Protein AF-A0A9W7EW16-F1 (afdb_monomer_lite)

pLDDT: mean 78.83, std 16.81, range [40.31, 95.62]

Radius of gyration: 28.32 Å; chains: 1; bounding box: 50×34×89 Å

InterPro domains:
  IPR001005 SANT/Myb domain [PF00249] (6-51)
  IPR001005 SANT/Myb domain [PS50090] (1-51)
  IPR001005 SANT/Myb domain [SM00717] (5-53)
  IPR001005 SANT/Myb domain [cd00167] (8-51)
  IPR006447 Myb domain, plants [TIGR01557] (6-53)
  IPR009057 Homedomain-like superfamily [SSF46689] (6-53)
  IPR017884 SANT domain [PS51293] (8-55)
  IPR017930 Myb domain [PS51294] (1-55)

Structure (mmCIF, N/CA/C/O backbone):
data_AF-A0A9W7EW16-F1
#
_entry.id   AF-A0A9W7EW16-F1
#
loop_
_atom_site.group_PDB
_atom_site.id
_atom_site.type_symbol
_atom_site.label_atom_id
_atom_site.label_alt_id
_atom_site.label_comp_id
_atom_site.label_asym_id
_atom_site.label_entity_id
_atom_site.label_seq_id
_atom_site.pdbx_PDB_ins_code
_atom_site.Cartn_x
_atom_site.Cartn_y
_atom_site.Cartn_z
_atom_site.occupancy
_atom_site.B_iso_or_equiv
_atom_site.auth_seq_id
_atom_site.auth_comp_id
_atom_site.auth_asym_id
_atom_site.auth_atom_id
_atom_site.pdbx_PDB_model_num
ATOM 1 N N . MET A 1 1 ? 28.562 -8.901 -12.396 1.00 40.72 1 MET A N 1
ATOM 2 C CA . MET A 1 1 ? 27.273 -8.580 -11.741 1.00 40.72 1 MET A CA 1
ATOM 3 C C . MET A 1 1 ? 26.801 -7.246 -12.287 1.00 40.72 1 MET A C 1
ATOM 5 O O . MET A 1 1 ? 27.493 -6.257 -12.094 1.00 40.72 1 MET A O 1
ATOM 9 N N . SER A 1 2 ? 25.702 -7.231 -13.035 1.00 54.09 2 SER A N 1
ATOM 10 C CA . SER A 1 2 ? 25.135 -6.014 -13.624 1.00 54.09 2 SER A CA 1
ATOM 11 C C . SER A 1 2 ? 24.638 -5.096 -12.505 1.00 54.09 2 SER A C 1
ATOM 13 O O . SER A 1 2 ? 23.804 -5.504 -11.696 1.00 54.09 2 SER A O 1
ATOM 15 N N . SER A 1 3 ? 25.184 -3.885 -12.408 1.00 68.44 3 SER A N 1
ATOM 16 C CA . SER A 1 3 ? 24.736 -2.893 -11.429 1.00 68.44 3 SER A CA 1
ATOM 17 C C . SER A 1 3 ? 23.456 -2.238 -11.947 1.00 68.44 3 SER A C 1
ATOM 19 O O . SER A 1 3 ? 23.515 -1.407 -12.847 1.00 68.44 3 SER A O 1
ATOM 21 N N . PHE A 1 4 ? 22.298 -2.645 -11.426 1.00 76.75 4 PHE A N 1
ATOM 22 C CA . PHE A 1 4 ? 21.015 -2.023 -11.771 1.00 76.75 4 PHE A CA 1
ATOM 23 C C . PHE A 1 4 ? 20.827 -0.698 -11.025 1.00 76.75 4 PHE A C 1
ATOM 25 O O . PHE A 1 4 ? 21.163 -0.580 -9.840 1.00 76.75 4 PHE A O 1
ATOM 32 N N . GLU A 1 5 ? 20.235 0.291 -11.691 1.00 78.00 5 GLU A N 1
ATOM 33 C CA . GLU A 1 5 ? 20.051 1.629 -11.137 1.00 78.00 5 GLU A CA 1
ATOM 34 C C . GLU A 1 5 ? 18.971 1.637 -10.047 1.00 78.00 5 GLU A C 1
ATOM 36 O O . GLU A 1 5 ? 17.822 1.230 -10.255 1.00 78.00 5 GLU A O 1
ATOM 41 N N . ARG A 1 6 ? 19.317 2.135 -8.854 1.00 70.69 6 ARG A N 1
ATOM 42 C CA . ARG A 1 6 ? 18.410 2.254 -7.694 1.00 70.69 6 ARG A CA 1
ATOM 43 C C . ARG A 1 6 ? 17.820 3.666 -7.545 1.00 70.69 6 ARG A C 1
ATOM 45 O O . ARG A 1 6 ? 17.715 4.173 -6.436 1.00 70.69 6 ARG A O 1
ATOM 52 N N . GLY A 1 7 ? 17.452 4.304 -8.660 1.00 80.50 7 GLY A N 1
ATOM 53 C CA . GLY A 1 7 ? 17.000 5.705 -8.701 1.00 80.50 7 GLY A CA 1
ATOM 54 C C . GLY A 1 7 ? 15.608 5.932 -9.301 1.00 80.50 7 GLY A C 1
ATOM 55 O O . GLY A 1 7 ? 14.858 4.989 -9.561 1.00 80.50 7 GLY A O 1
ATOM 56 N N . ARG A 1 8 ? 15.267 7.205 -9.538 1.00 86.31 8 ARG A N 1
ATOM 57 C CA . ARG A 1 8 ? 14.019 7.655 -10.184 1.00 86.31 8 ARG A CA 1
ATOM 58 C C . ARG A 1 8 ? 13.892 7.077 -11.596 1.00 86.31 8 ARG A C 1
ATOM 60 O O . ARG A 1 8 ? 14.895 6.998 -12.292 1.00 86.31 8 ARG A O 1
ATOM 67 N N . TRP A 1 9 ? 12.685 6.692 -12.010 1.00 87.31 9 TRP A N 1
ATOM 68 C CA . TRP A 1 9 ? 12.420 6.285 -13.395 1.00 87.31 9 TRP A CA 1
ATOM 69 C C . TRP A 1 9 ? 12.555 7.488 -14.323 1.00 87.31 9 TRP A C 1
ATOM 71 O O . TRP A 1 9 ? 11.894 8.512 -14.122 1.00 87.31 9 TRP A O 1
ATOM 81 N N . THR A 1 10 ? 13.429 7.373 -15.314 1.00 91.25 10 THR A N 1
ATOM 82 C CA . THR A 1 10 ? 13.573 8.378 -16.367 1.00 91.25 10 THR A CA 1
ATOM 83 C C . THR A 1 10 ? 12.457 8.230 -17.401 1.00 91.25 10 THR A C 1
ATOM 85 O O . THR A 1 10 ? 11.797 7.192 -17.485 1.00 91.25 10 THR A O 1
ATOM 88 N N . LYS A 1 11 ? 12.233 9.279 -18.202 1.00 90.31 11 LYS A N 1
ATOM 89 C CA . LYS A 1 11 ? 11.220 9.249 -19.266 1.00 90.31 11 LYS A CA 1
ATOM 90 C C . LYS A 1 11 ? 11.521 8.141 -20.282 1.00 90.31 11 LYS A C 1
ATOM 92 O O . LYS A 1 11 ? 10.642 7.344 -20.569 1.00 90.31 11 LYS A O 1
ATOM 97 N N . SER A 1 12 ? 12.775 8.023 -20.714 1.00 92.19 12 SER A N 1
ATOM 98 C CA . SER A 1 12 ? 13.203 6.994 -21.666 1.00 92.19 12 SER A CA 1
ATOM 99 C C . SER A 1 12 ? 12.988 5.571 -21.138 1.00 92.19 12 SER A C 1
ATOM 101 O O . SER A 1 12 ? 12.482 4.719 -21.860 1.00 92.19 12 SER A O 1
ATOM 103 N N . GLU A 1 13 ? 13.313 5.306 -19.865 1.00 92.50 13 GLU A N 1
ATOM 104 C CA . GLU A 1 13 ? 13.028 4.005 -19.235 1.00 92.50 13 GLU A CA 1
ATOM 105 C C . GLU A 1 13 ? 11.523 3.725 -19.160 1.00 92.50 13 GLU A C 1
ATOM 107 O O . GLU A 1 13 ? 11.085 2.591 -19.347 1.00 92.50 13 GLU A O 1
ATOM 112 N N . HIS A 1 14 ? 10.720 4.752 -18.877 1.00 91.62 14 HIS A N 1
ATOM 113 C CA . HIS A 1 14 ? 9.272 4.612 -18.829 1.00 91.62 14 HIS A CA 1
ATOM 114 C C . HIS A 1 14 ? 8.667 4.334 -20.211 1.00 91.62 14 HIS A C 1
ATOM 116 O O . HIS A 1 14 ? 7.802 3.468 -20.322 1.00 91.62 14 HIS A O 1
ATOM 122 N N . ASP A 1 15 ? 9.148 4.999 -21.257 1.00 93.81 15 ASP A N 1
ATOM 123 C CA . ASP A 1 15 ? 8.690 4.783 -22.631 1.00 93.81 15 ASP A CA 1
ATOM 124 C C . ASP A 1 15 ? 9.001 3.344 -23.089 1.00 93.81 15 ASP A C 1
ATOM 126 O O . ASP A 1 15 ? 8.132 2.654 -23.629 1.00 93.81 15 ASP A O 1
ATOM 130 N N . LEU A 1 16 ? 10.197 2.833 -22.768 1.00 93.75 16 LEU A N 1
ATOM 131 C CA . LEU A 1 16 ? 10.570 1.431 -23.004 1.00 93.75 16 LEU A CA 1
ATOM 132 C C . LEU A 1 16 ? 9.709 0.449 -22.198 1.00 93.75 16 LEU A C 1
ATOM 134 O O . LEU A 1 16 ? 9.388 -0.636 -22.679 1.00 93.75 16 LEU A O 1
ATOM 138 N N . PHE A 1 17 ? 9.299 0.823 -20.985 1.00 93.50 17 PHE A N 1
ATOM 139 C CA . PHE A 1 17 ? 8.363 0.032 -20.189 1.00 93.50 17 PHE A CA 1
ATOM 140 C C . PHE A 1 17 ? 6.992 -0.079 -20.868 1.00 93.50 17 PHE A C 1
ATOM 142 O O . PHE A 1 17 ? 6.455 -1.182 -20.950 1.00 93.50 17 PHE A O 1
ATOM 149 N N . LEU A 1 18 ? 6.447 1.017 -21.406 1.00 93.75 18 LEU A N 1
ATOM 150 C CA . LEU A 1 18 ? 5.179 0.998 -22.148 1.00 93.75 18 LEU A CA 1
ATOM 151 C C . LEU A 1 18 ? 5.284 0.183 -23.445 1.00 93.75 18 LEU A C 1
ATOM 153 O O . LEU A 1 18 ? 4.380 -0.586 -23.784 1.00 93.75 18 LEU A O 1
ATOM 157 N N . GLN A 1 19 ? 6.412 0.299 -24.145 1.00 93.56 19 GLN A N 1
ATOM 158 C CA . GLN A 1 19 ? 6.691 -0.518 -25.322 1.00 93.56 19 GLN A CA 1
ATOM 159 C C . GLN A 1 19 ? 6.771 -2.007 -24.957 1.00 93.56 19 GLN A C 1
ATOM 161 O O . GLN A 1 19 ? 6.147 -2.838 -25.614 1.00 93.56 19 GLN A O 1
ATOM 166 N N . GLY A 1 20 ? 7.469 -2.346 -23.872 1.00 93.25 20 GLY A N 1
ATOM 167 C CA . GLY A 1 20 ? 7.550 -3.710 -23.357 1.00 93.25 20 GLY A CA 1
ATOM 168 C C . GLY A 1 20 ? 6.197 -4.273 -22.930 1.00 93.25 20 GLY A C 1
ATOM 169 O O . GLY A 1 20 ? 5.917 -5.432 -23.218 1.00 93.25 20 GLY A O 1
ATOM 170 N N . LEU A 1 21 ? 5.331 -3.451 -22.327 1.00 92.12 21 LEU A N 1
ATOM 171 C CA . LEU A 1 21 ? 3.947 -3.828 -22.030 1.00 92.12 21 LEU A CA 1
ATOM 172 C C . LEU A 1 21 ? 3.150 -4.159 -23.296 1.00 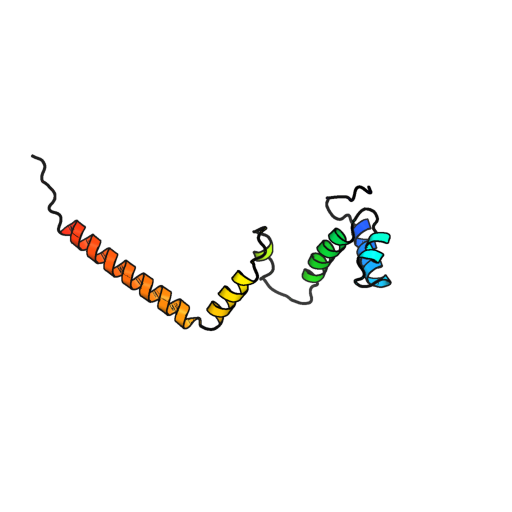92.12 21 LEU A C 1
ATOM 174 O O . LEU A 1 21 ? 2.329 -5.070 -23.277 1.00 92.12 21 LEU A O 1
ATOM 178 N N . THR A 1 22 ? 3.391 -3.436 -24.389 1.00 92.12 22 THR A N 1
ATOM 179 C CA . THR A 1 22 ? 2.692 -3.658 -25.662 1.00 92.12 22 THR A CA 1
ATOM 180 C C . THR A 1 22 ? 3.202 -4.912 -26.377 1.00 92.12 22 THR A C 1
ATOM 182 O O . THR A 1 22 ? 2.410 -5.669 -26.926 1.00 92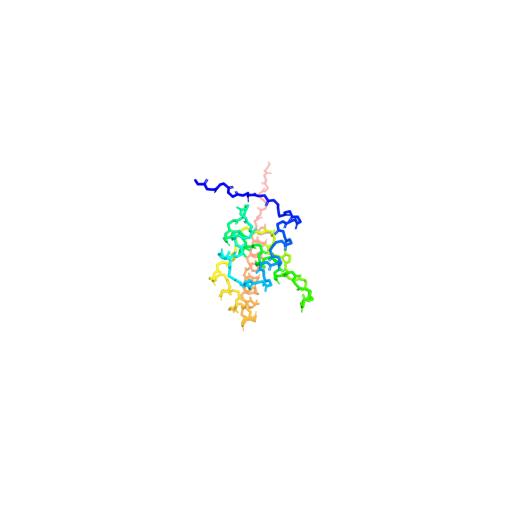.12 22 THR A O 1
ATOM 185 N N . LEU A 1 23 ? 4.518 -5.152 -26.354 1.00 92.62 23 LEU A N 1
ATOM 186 C CA . LEU A 1 23 ? 5.157 -6.262 -27.072 1.00 92.62 23 LEU A CA 1
ATOM 187 C C . LEU A 1 23 ? 5.096 -7.597 -26.319 1.00 92.62 23 LEU A C 1
ATOM 189 O O . LEU A 1 23 ? 4.889 -8.638 -26.934 1.00 92.62 23 LEU A O 1
ATOM 193 N N . TYR A 1 24 ? 5.300 -7.573 -25.001 1.00 91.56 24 TYR A N 1
ATOM 194 C CA . TYR A 1 24 ? 5.461 -8.771 -24.167 1.00 91.56 24 TYR A CA 1
ATOM 195 C C . TYR A 1 24 ? 4.419 -8.868 -23.046 1.00 91.56 24 TYR A C 1
ATOM 197 O O . TYR A 1 24 ? 4.469 -9.777 -22.218 1.00 91.56 24 TYR A O 1
ATOM 205 N N . GLY A 1 25 ? 3.482 -7.921 -22.959 1.00 88.94 25 GLY A N 1
ATOM 206 C CA . GLY A 1 25 ? 2.485 -7.911 -21.896 1.00 88.94 25 GLY A CA 1
ATOM 207 C C . GLY A 1 25 ? 3.124 -7.808 -20.510 1.00 88.94 25 GLY A C 1
ATOM 208 O O . GLY A 1 25 ? 3.893 -6.896 -20.214 1.00 88.94 25 GLY A O 1
ATOM 209 N N . ARG A 1 26 ? 2.780 -8.752 -19.628 1.00 88.81 26 ARG A N 1
ATOM 210 C CA . ARG A 1 26 ? 3.220 -8.772 -18.220 1.00 88.81 26 ARG A CA 1
ATOM 211 C C . ARG A 1 26 ? 4.441 -9.663 -17.973 1.00 88.81 26 ARG A C 1
ATOM 213 O O . ARG A 1 26 ? 4.754 -9.970 -16.820 1.00 88.81 26 ARG A O 1
ATOM 220 N N . ASP A 1 27 ? 5.157 -10.053 -19.024 1.00 90.31 27 ASP A N 1
ATOM 221 C CA . ASP A 1 27 ? 6.367 -10.864 -18.906 1.00 90.31 27 ASP A CA 1
ATOM 222 C C . ASP A 1 27 ? 7.584 -10.014 -18.521 1.00 90.31 27 ASP A C 1
ATOM 224 O O . ASP A 1 27 ? 8.434 -9.658 -19.336 1.00 90.31 27 ASP A O 1
ATOM 228 N N . TRP A 1 28 ? 7.714 -9.715 -17.224 1.00 90.44 28 TRP A N 1
ATOM 229 C CA . TRP A 1 28 ? 8.740 -8.804 -16.691 1.00 90.44 28 TRP A CA 1
ATOM 230 C C . TRP A 1 28 ? 10.183 -9.208 -16.987 1.00 90.44 28 TRP A C 1
ATOM 232 O O . TRP A 1 28 ? 11.058 -8.348 -16.999 1.00 90.44 28 TRP A O 1
ATOM 242 N N . LYS A 1 29 ? 10.441 -10.500 -17.223 1.00 90.56 29 LYS A N 1
ATOM 243 C CA . LYS A 1 29 ? 11.760 -10.981 -17.656 1.00 90.56 29 LYS A CA 1
ATOM 244 C C . LYS A 1 29 ? 12.094 -10.514 -19.076 1.00 90.56 29 LYS A C 1
ATOM 246 O O . LYS A 1 29 ? 13.226 -10.124 -19.332 1.00 90.56 29 LYS A O 1
ATOM 251 N N . LEU A 1 30 ? 11.116 -10.522 -19.980 1.00 90.75 30 LEU A N 1
ATOM 252 C CA . LEU A 1 30 ? 11.290 -10.029 -21.347 1.00 90.75 30 LEU A CA 1
ATOM 253 C C . LEU A 1 30 ? 11.319 -8.501 -21.369 1.00 90.75 30 LEU A C 1
ATOM 255 O O . LEU A 1 30 ? 12.179 -7.914 -22.019 1.00 90.75 30 LEU A O 1
ATOM 259 N N . VAL A 1 31 ? 10.470 -7.851 -20.566 1.00 90.50 31 VAL A N 1
ATOM 260 C CA . VAL A 1 31 ? 10.490 -6.388 -20.410 1.00 90.50 31 VAL A CA 1
ATOM 261 C C . VAL A 1 31 ? 11.826 -5.902 -19.828 1.00 90.50 31 VAL A C 1
ATOM 263 O O . VAL A 1 31 ? 12.336 -4.878 -20.272 1.00 90.50 31 VAL A O 1
ATOM 266 N N . SER A 1 32 ? 12.462 -6.645 -18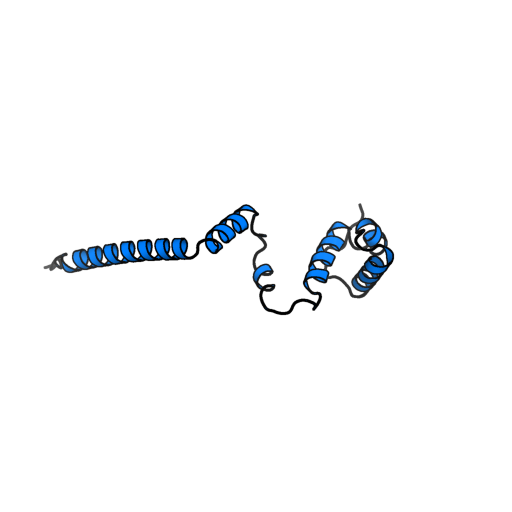.909 1.00 91.88 32 SER A N 1
ATOM 267 C CA . SER A 1 32 ? 13.801 -6.280 -18.408 1.00 91.88 32 SER A CA 1
ATOM 268 C C . SER A 1 32 ? 14.903 -6.346 -19.451 1.00 91.88 32 SER A C 1
ATOM 270 O O . SER A 1 32 ? 15.898 -5.645 -19.310 1.00 91.88 32 SER A O 1
ATOM 272 N N . ASN A 1 33 ? 14.727 -7.121 -20.521 1.00 91.69 33 ASN A N 1
ATOM 273 C CA . ASN A 1 33 ? 15.704 -7.135 -21.606 1.00 91.69 33 ASN A CA 1
ATOM 274 C C . ASN A 1 33 ? 15.659 -5.835 -22.426 1.00 91.69 33 ASN A C 1
ATOM 276 O O . ASN A 1 33 ? 16.678 -5.442 -22.985 1.00 91.69 33 ASN A O 1
ATOM 280 N N . LEU A 1 34 ? 14.508 -5.148 -22.469 1.00 90.62 34 LEU A N 1
ATOM 281 C CA . LEU A 1 34 ? 14.377 -3.830 -23.103 1.00 90.62 34 LEU A CA 1
ATOM 282 C C . LEU A 1 34 ? 14.932 -2.699 -22.231 1.00 90.62 34 LEU A C 1
ATOM 284 O O . LEU A 1 34 ? 15.334 -1.664 -22.753 1.00 90.62 34 LEU A O 1
ATOM 288 N N . ILE A 1 35 ? 14.948 -2.886 -20.909 1.00 91.44 35 ILE A N 1
ATOM 289 C CA . ILE A 1 35 ? 15.366 -1.875 -19.932 1.00 91.44 35 ILE A CA 1
ATOM 290 C C . ILE A 1 35 ? 16.547 -2.431 -19.128 1.00 91.44 35 ILE A C 1
ATOM 292 O O . ILE A 1 35 ? 16.378 -2.815 -17.970 1.00 91.44 35 ILE A O 1
ATOM 296 N N . PRO A 1 36 ? 17.763 -2.479 -19.702 1.00 86.06 36 PRO A N 1
ATOM 297 C CA . PRO A 1 36 ? 18.913 -3.109 -19.050 1.00 86.06 36 PRO A CA 1
ATOM 298 C C . PRO A 1 36 ? 19.348 -2.390 -17.763 1.00 86.06 36 PRO A C 1
ATOM 300 O O . PRO A 1 36 ? 20.045 -2.975 -16.933 1.00 86.06 36 PRO A O 1
ATOM 303 N N . THR A 1 37 ? 18.917 -1.140 -17.563 1.00 88.69 37 THR A N 1
ATOM 304 C CA . THR A 1 37 ? 19.152 -0.359 -16.340 1.00 88.69 37 THR A CA 1
ATOM 305 C C . THR A 1 37 ? 18.313 -0.846 -15.153 1.00 88.69 37 THR A C 1
ATOM 307 O O . THR A 1 37 ? 18.662 -0.562 -14.003 1.00 88.69 37 THR A O 1
ATOM 310 N N . ARG A 1 38 ? 17.236 -1.615 -15.392 1.00 87.94 38 ARG A N 1
ATOM 311 C CA . ARG A 1 38 ? 16.285 -2.075 -14.367 1.00 87.94 38 ARG A CA 1
ATOM 312 C C . ARG A 1 38 ? 16.109 -3.589 -14.376 1.00 87.94 38 ARG A C 1
ATOM 314 O O . ARG A 1 38 ? 15.858 -4.220 -15.393 1.00 87.94 38 ARG A O 1
ATOM 321 N N . SER A 1 39 ? 16.151 -4.181 -13.189 1.00 90.88 39 SER A N 1
ATOM 322 C CA . SER A 1 39 ? 15.840 -5.599 -13.007 1.00 90.88 39 SER A CA 1
ATOM 323 C C . SER A 1 39 ? 14.342 -5.885 -13.168 1.00 90.88 39 SER A C 1
ATOM 325 O O . SER A 1 39 ? 13.488 -5.033 -12.910 1.00 90.88 39 SER A O 1
ATOM 327 N N . SER A 1 40 ? 14.004 -7.132 -13.500 1.00 88.69 40 SER A N 1
ATOM 328 C CA . SER A 1 40 ? 12.615 -7.603 -13.600 1.00 88.69 40 SER A CA 1
ATOM 329 C C . SER A 1 40 ? 11.802 -7.367 -12.317 1.00 88.69 40 SER A C 1
ATOM 331 O O . SER A 1 40 ? 10.619 -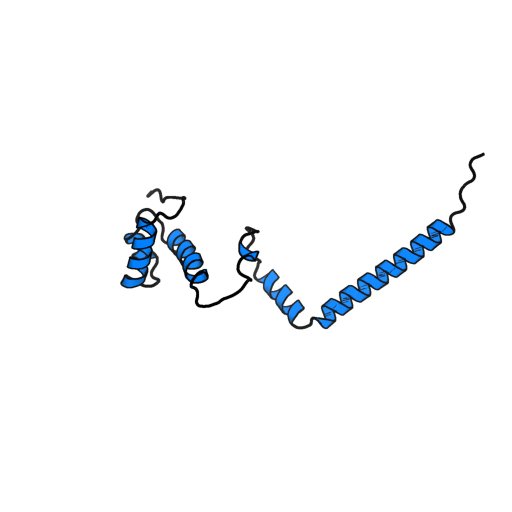7.035 -12.382 1.00 88.69 40 SER A O 1
ATOM 333 N N . ALA A 1 41 ? 12.436 -7.460 -11.142 1.00 86.94 41 ALA A N 1
ATOM 334 C CA . ALA A 1 41 ? 11.817 -7.125 -9.860 1.00 86.94 41 ALA A CA 1
ATOM 335 C C . ALA A 1 41 ? 11.475 -5.626 -9.746 1.00 86.94 41 ALA A C 1
ATOM 337 O O . ALA A 1 41 ? 10.382 -5.279 -9.301 1.00 86.94 41 ALA A O 1
ATOM 338 N N . GLN A 1 42 ? 12.371 -4.733 -10.184 1.00 89.00 42 GLN A N 1
ATOM 339 C CA . GLN A 1 42 ? 12.114 -3.286 -10.202 1.00 89.00 42 GLN A CA 1
ATOM 340 C C . GLN A 1 42 ? 11.005 -2.922 -11.191 1.00 89.00 42 GLN A C 1
ATOM 342 O O . GLN A 1 42 ? 10.149 -2.099 -10.870 1.00 89.00 42 GLN A O 1
ATOM 347 N N . ILE A 1 43 ? 10.989 -3.566 -12.359 1.00 90.50 43 ILE A N 1
ATOM 348 C CA . ILE A 1 43 ? 9.943 -3.396 -13.374 1.00 90.50 43 ILE A CA 1
ATOM 349 C C . ILE A 1 43 ? 8.588 -3.827 -12.823 1.00 90.50 43 ILE A C 1
ATOM 351 O O . ILE A 1 43 ? 7.622 -3.083 -12.950 1.00 90.50 43 ILE A O 1
ATOM 355 N N . ARG A 1 44 ? 8.512 -4.973 -12.136 1.00 89.56 44 ARG A N 1
ATOM 356 C CA . ARG A 1 44 ? 7.277 -5.432 -11.486 1.00 89.56 44 ARG A CA 1
ATOM 357 C C . ARG A 1 44 ? 6.766 -4.422 -10.455 1.00 89.56 44 ARG A C 1
ATOM 359 O O . ARG A 1 44 ? 5.578 -4.105 -10.451 1.00 89.56 44 ARG A O 1
ATOM 366 N N . SER A 1 45 ? 7.652 -3.898 -9.608 1.00 88.38 45 SER A N 1
ATOM 367 C CA . SER A 1 45 ? 7.298 -2.876 -8.613 1.00 88.38 45 SER A CA 1
ATOM 368 C C . SER A 1 45 ? 6.828 -1.568 -9.258 1.00 88.38 45 SER A C 1
ATOM 370 O O . SER A 1 45 ? 5.906 -0.925 -8.755 1.00 88.38 45 SER A O 1
ATOM 372 N N . HIS A 1 46 ? 7.430 -1.172 -10.384 1.00 89.25 46 HIS A N 1
ATOM 373 C CA . HIS A 1 46 ? 6.989 -0.012 -11.164 1.00 89.25 46 HIS A CA 1
ATOM 374 C C . HIS A 1 46 ? 5.628 -0.249 -11.814 1.00 89.25 46 HIS A C 1
ATOM 376 O O . HIS A 1 46 ? 4.742 0.593 -11.694 1.00 89.25 46 HIS A O 1
ATOM 382 N N . ALA A 1 47 ? 5.421 -1.426 -12.406 1.00 88.56 47 ALA A N 1
ATOM 383 C CA . ALA A 1 47 ? 4.160 -1.835 -13.012 1.00 88.56 47 ALA A CA 1
ATOM 384 C C . ALA A 1 47 ? 3.010 -1.825 -12.002 1.00 88.56 47 ALA A C 1
ATOM 386 O O . ALA A 1 47 ? 1.936 -1.316 -12.303 1.00 88.56 47 ALA A O 1
ATOM 387 N N . GLN A 1 48 ? 3.246 -2.318 -10.781 1.00 85.38 48 GLN A N 1
ATOM 388 C CA . GLN A 1 48 ? 2.256 -2.272 -9.704 1.00 85.38 48 GLN A CA 1
ATOM 389 C C . GLN A 1 48 ? 1.794 -0.833 -9.429 1.00 85.38 48 GLN A C 1
ATOM 391 O O . GLN A 1 48 ? 0.597 -0.583 -9.336 1.00 85.38 48 GLN A O 1
ATOM 396 N N . LYS A 1 49 ? 2.730 0.122 -9.343 1.00 83.62 49 LYS A N 1
ATOM 397 C CA . LYS A 1 49 ? 2.403 1.543 -9.142 1.00 83.62 49 LYS A CA 1
ATOM 398 C C . LYS A 1 49 ? 1.748 2.175 -10.368 1.00 83.62 49 LYS A C 1
ATOM 400 O O . LYS A 1 49 ? 0.891 3.035 -10.210 1.00 83.62 49 LYS A O 1
ATOM 405 N N . TYR A 1 50 ? 2.168 1.781 -11.566 1.00 85.56 50 TYR A N 1
ATOM 406 C CA . TYR A 1 50 ? 1.626 2.284 -12.824 1.00 85.56 50 TYR A CA 1
ATOM 407 C C . TYR A 1 50 ? 0.161 1.868 -13.005 1.00 85.56 50 TYR A C 1
ATOM 409 O O . TYR A 1 50 ? -0.688 2.726 -13.228 1.00 85.56 50 TYR A O 1
ATOM 417 N N . PHE A 1 51 ? -0.159 0.585 -12.810 1.00 81.75 51 PHE A N 1
ATOM 418 C CA . PHE A 1 51 ? -1.534 0.086 -12.903 1.00 81.75 51 PHE A CA 1
ATOM 419 C C . PHE A 1 51 ? -2.419 0.560 -11.749 1.00 81.75 51 PHE A C 1
ATOM 421 O O . PHE A 1 51 ? -3.604 0.772 -11.951 1.00 81.75 51 PHE A O 1
ATOM 428 N N . ALA A 1 52 ? -1.861 0.802 -10.560 1.00 77.38 52 ALA A N 1
ATOM 429 C CA . ALA A 1 52 ? -2.619 1.414 -9.468 1.00 77.38 52 ALA A CA 1
ATOM 430 C C . ALA A 1 52 ? -3.013 2.880 -9.744 1.00 77.38 52 ALA A C 1
ATOM 432 O O . ALA A 1 52 ? -3.877 3.416 -9.062 1.00 77.38 52 ALA A O 1
ATOM 433 N N . LYS A 1 53 ? -2.367 3.542 -10.714 1.00 67.12 53 LYS A N 1
ATOM 434 C CA . LYS A 1 53 ? -2.631 4.934 -11.105 1.00 67.12 53 LYS A CA 1
ATOM 435 C C . LYS A 1 53 ? -3.464 5.066 -12.383 1.00 67.12 53 LYS A C 1
ATOM 437 O O . LYS A 1 53 ? -3.687 6.195 -12.819 1.00 67.12 53 LYS A O 1
ATOM 442 N N . SER A 1 54 ? -3.893 3.970 -13.019 1.00 53.66 54 SER A N 1
ATOM 443 C CA . SER A 1 54 ? -4.745 4.086 -14.205 1.00 53.66 54 SER A CA 1
ATOM 444 C C . SER A 1 54 ? -6.109 4.678 -13.815 1.00 53.66 54 SER A C 1
ATOM 446 O O . SER A 1 54 ? -6.722 4.181 -12.872 1.00 53.66 54 SER A O 1
ATOM 448 N N . PRO A 1 55 ? -6.602 5.708 -14.524 1.00 50.91 55 PRO A N 1
ATOM 449 C CA . PRO A 1 55 ? -7.737 6.548 -14.122 1.00 50.91 55 PRO A CA 1
ATOM 450 C C . PRO A 1 55 ? -9.120 5.878 -14.245 1.00 50.91 55 PRO A C 1
ATOM 452 O O . PRO A 1 55 ? -10.125 6.573 -14.358 1.00 50.91 55 PRO A O 1
ATOM 455 N N . SER A 1 56 ? -9.197 4.546 -14.242 1.00 51.09 56 SER A N 1
ATOM 456 C CA . SER A 1 56 ? -10.473 3.829 -14.308 1.00 51.09 56 SER A CA 1
ATOM 457 C C . SER A 1 56 ? -11.192 3.711 -12.966 1.00 51.09 56 SER A C 1
ATOM 459 O O . SER A 1 56 ? -12.327 3.264 -12.982 1.00 51.09 56 SER A O 1
ATOM 461 N N . ASP A 1 57 ? -10.602 4.149 -11.847 1.00 40.31 57 ASP A N 1
ATOM 462 C CA . ASP A 1 57 ? -11.341 4.326 -10.594 1.00 40.31 57 ASP A CA 1
ATOM 463 C C . ASP A 1 57 ? -10.924 5.606 -9.866 1.00 40.31 57 ASP A C 1
ATOM 465 O O . ASP A 1 57 ? -9.800 5.796 -9.397 1.00 40.31 57 ASP A O 1
ATOM 469 N N . SER A 1 58 ? -11.890 6.511 -9.827 1.00 44.47 58 SER A N 1
ATOM 470 C CA . SER A 1 58 ? -11.920 7.726 -9.036 1.00 44.47 58 SER A CA 1
ATOM 471 C C . SER A 1 58 ? -11.910 7.409 -7.533 1.00 44.47 58 SER A C 1
ATOM 473 O O . SER A 1 58 ? -12.531 6.450 -7.089 1.00 44.47 58 SER A O 1
ATOM 475 N N . SER A 1 59 ? -11.322 8.327 -6.760 1.00 41.94 59 SER A N 1
ATOM 476 C CA . SER A 1 59 ? -11.640 8.623 -5.351 1.00 41.94 59 SER A CA 1
ATOM 477 C C . SER A 1 59 ? -10.851 7.927 -4.218 1.00 41.94 59 SER A C 1
ATOM 479 O O . SER A 1 59 ? -11.162 6.854 -3.718 1.00 41.94 59 SER A O 1
ATOM 481 N N . SER A 1 60 ? -9.893 8.700 -3.690 1.00 46.19 60 SER A N 1
ATOM 482 C CA . SER A 1 60 ? -9.729 9.018 -2.256 1.00 46.19 60 SER A CA 1
ATOM 483 C C . SER A 1 60 ? -9.192 7.991 -1.239 1.00 46.19 60 SER A C 1
ATOM 485 O O . SER A 1 60 ? -9.005 8.386 -0.090 1.00 46.19 60 SER A O 1
ATOM 487 N N . LEU A 1 61 ? -8.856 6.741 -1.581 1.00 43.81 61 LEU A N 1
ATOM 488 C CA . LEU A 1 61 ? -8.261 5.800 -0.596 1.00 43.81 61 LEU A CA 1
ATOM 489 C C . LEU A 1 61 ? -6.842 5.297 -0.911 1.00 43.81 61 LEU A C 1
ATOM 491 O O . LEU A 1 61 ? -6.294 4.483 -0.171 1.00 43.81 61 LEU A O 1
ATOM 495 N N . SER A 1 62 ? -6.183 5.810 -1.952 1.00 48.28 62 SER A N 1
ATOM 496 C CA . SER A 1 62 ? -4.797 5.422 -2.270 1.00 48.28 62 SER A CA 1
ATOM 497 C C . SER A 1 62 ? -3.730 6.162 -1.452 1.00 48.28 62 SER A C 1
ATOM 499 O O . SER A 1 62 ? -2.569 5.750 -1.448 1.00 48.28 62 SER A O 1
ATOM 501 N N . GLU A 1 63 ? -4.088 7.247 -0.758 1.00 42.19 63 GLU A N 1
ATOM 502 C CA . GLU A 1 63 ? -3.122 8.089 -0.034 1.00 42.19 63 GLU A CA 1
ATOM 503 C C . GLU A 1 63 ? -2.687 7.488 1.319 1.00 42.19 63 GLU A C 1
ATOM 505 O O . GLU A 1 63 ? -1.588 7.762 1.795 1.00 42.19 63 GLU A O 1
ATOM 510 N N . LEU A 1 64 ? -3.453 6.540 1.878 1.00 47.78 64 LEU A N 1
ATOM 511 C CA . LEU A 1 64 ? -3.085 5.826 3.112 1.00 47.78 64 LEU A CA 1
ATOM 512 C C . LEU A 1 64 ? -1.955 4.794 2.939 1.00 47.78 64 LEU A C 1
ATOM 514 O O . LEU A 1 64 ? -1.357 4.375 3.926 1.00 47.78 64 LEU A O 1
ATOM 518 N N . CYS A 1 65 ? -1.605 4.398 1.710 1.00 47.03 65 CYS A N 1
ATOM 519 C CA . CYS A 1 65 ? -0.509 3.445 1.476 1.00 47.03 65 CYS A CA 1
ATOM 520 C C . CYS A 1 65 ? 0.878 4.120 1.413 1.00 47.03 65 CYS A C 1
ATOM 522 O O . CYS A 1 65 ? 1.896 3.440 1.300 1.00 47.03 65 CYS A O 1
ATOM 524 N N . LEU A 1 66 ? 0.946 5.455 1.480 1.00 46.75 66 LEU A N 1
ATOM 525 C CA . LEU A 1 66 ? 2.191 6.208 1.289 1.00 46.75 66 LEU A CA 1
ATOM 526 C C . LEU A 1 66 ? 2.875 6.659 2.590 1.00 46.75 66 LEU A C 1
ATOM 528 O O . LEU A 1 66 ? 3.944 7.260 2.503 1.00 46.75 66 LEU A O 1
ATOM 532 N N . ILE A 1 67 ? 2.318 6.356 3.772 1.00 50.00 67 ILE A N 1
ATOM 533 C CA . ILE A 1 67 ? 2.840 6.873 5.058 1.00 50.00 67 ILE A CA 1
ATOM 534 C C . ILE A 1 67 ? 3.361 5.774 6.012 1.00 50.00 67 ILE A C 1
ATOM 536 O O . ILE A 1 67 ? 3.867 6.083 7.083 1.00 50.00 67 ILE A O 1
ATOM 540 N N . SER A 1 68 ? 3.352 4.488 5.642 1.00 44.62 68 SER A N 1
ATOM 541 C CA . SER A 1 68 ? 4.066 3.469 6.432 1.00 44.62 68 SER A CA 1
ATOM 542 C C . SER A 1 68 ? 4.620 2.342 5.566 1.00 44.62 68 SER A C 1
ATOM 544 O O . SER A 1 68 ? 3.917 1.775 4.732 1.00 44.62 68 SER A O 1
ATOM 546 N N . SER A 1 69 ? 5.897 2.017 5.774 1.00 49.00 69 SER A N 1
ATOM 547 C CA . SER A 1 69 ? 6.620 0.922 5.111 1.00 49.00 69 SER A CA 1
ATOM 548 C C . SER A 1 69 ? 6.119 -0.472 5.505 1.00 49.00 69 SER A C 1
ATOM 550 O O . SER A 1 69 ? 6.555 -1.464 4.921 1.00 49.00 69 SER A O 1
ATOM 552 N N . ASP A 1 70 ? 5.184 -0.563 6.447 1.00 51.44 70 ASP A N 1
ATOM 553 C CA . ASP A 1 70 ? 4.582 -1.823 6.850 1.00 51.44 70 ASP A CA 1
ATOM 554 C C . ASP A 1 70 ? 3.302 -2.056 6.055 1.00 51.44 70 ASP A C 1
ATOM 556 O O . ASP A 1 70 ? 2.213 -1.599 6.404 1.00 51.44 70 ASP A O 1
ATOM 560 N N . ARG A 1 71 ? 3.432 -2.809 4.956 1.00 53.59 71 ARG A N 1
ATOM 561 C CA . ARG A 1 71 ? 2.274 -3.437 4.316 1.00 53.59 71 ARG A CA 1
ATOM 562 C C . ARG A 1 71 ? 1.543 -4.234 5.403 1.00 53.59 71 ARG A C 1
ATOM 564 O O . ARG A 1 71 ? 2.159 -5.148 5.960 1.00 53.59 71 ARG A O 1
ATOM 571 N N . PRO A 1 72 ? 0.267 -3.937 5.706 1.00 63.44 72 PRO A N 1
ATOM 572 C CA . PRO A 1 72 ? -0.398 -4.614 6.801 1.00 63.44 72 PRO A CA 1
ATOM 573 C C . PRO A 1 72 ? -0.426 -6.118 6.534 1.00 63.44 72 PRO A C 1
ATOM 575 O O . PRO A 1 72 ? -0.735 -6.561 5.421 1.00 63.44 72 PRO A O 1
ATOM 578 N N . SER A 1 73 ? -0.023 -6.898 7.539 1.00 64.81 73 SER A N 1
ATOM 579 C CA . SER A 1 73 ? 0.018 -8.359 7.454 1.00 64.81 73 SER A CA 1
ATOM 580 C C . SER A 1 73 ? -1.360 -8.908 7.082 1.00 64.81 73 SER A C 1
ATOM 582 O O . SER A 1 73 ? -2.380 -8.317 7.426 1.00 64.81 73 SER A O 1
ATOM 584 N N . SER A 1 74 ? -1.415 -10.084 6.453 1.00 70.56 74 SER A N 1
ATOM 585 C CA . SER A 1 74 ? -2.682 -10.799 6.228 1.00 70.56 74 SER A CA 1
ATOM 586 C C . SER A 1 74 ? -3.509 -10.915 7.513 1.00 70.56 74 SER A C 1
ATOM 588 O O . SER A 1 74 ? -4.727 -10.827 7.462 1.00 70.56 74 SER A O 1
ATOM 590 N N . LYS A 1 75 ? -2.842 -11.046 8.669 1.00 72.12 75 LYS A N 1
ATOM 591 C CA . LYS A 1 75 ? -3.499 -11.094 9.980 1.00 72.12 75 LYS A CA 1
ATOM 592 C C . LYS A 1 75 ? -4.186 -9.779 10.357 1.00 72.12 75 LYS A C 1
ATOM 594 O O . LYS A 1 75 ? -5.208 -9.818 11.022 1.00 72.12 75 LYS A O 1
ATOM 599 N N . PHE A 1 76 ? -3.635 -8.640 9.936 1.00 81.94 76 PHE A N 1
ATOM 600 C CA . PHE A 1 76 ? -4.233 -7.329 10.178 1.00 81.94 76 PHE A CA 1
ATOM 601 C C . PHE A 1 76 ? -5.529 -7.174 9.384 1.00 81.94 76 PHE A C 1
ATOM 603 O O . PHE A 1 76 ? -6.545 -6.801 9.954 1.00 81.94 76 PHE A O 1
ATOM 610 N N . TRP A 1 77 ? -5.518 -7.529 8.096 1.00 75.69 77 TRP A N 1
ATOM 611 C CA . TRP A 1 77 ? -6.721 -7.446 7.265 1.00 75.69 77 TRP A CA 1
ATOM 612 C C . TRP A 1 77 ? -7.817 -8.398 7.733 1.00 75.69 77 TRP A C 1
ATOM 614 O O . TRP A 1 77 ? -8.960 -7.974 7.820 1.00 75.69 77 TRP A O 1
ATOM 624 N N . SER A 1 78 ? -7.473 -9.625 8.139 1.00 70.31 78 SER A N 1
ATOM 625 C CA . SER A 1 78 ? -8.451 -10.547 8.732 1.00 70.31 78 SER A CA 1
ATOM 626 C C . SER A 1 78 ? -9.045 -10.033 10.044 1.00 70.31 78 SER A C 1
ATOM 628 O O . SER A 1 78 ? -10.181 -10.360 10.365 1.00 70.31 78 SER A O 1
ATOM 630 N N . GLU A 1 79 ? -8.290 -9.263 10.828 1.00 80.62 79 GLU A N 1
ATOM 631 C CA . GLU A 1 79 ? -8.804 -8.653 12.056 1.00 80.62 79 GLU A CA 1
ATOM 632 C C . GLU A 1 79 ? -9.734 -7.472 11.744 1.00 80.62 79 GLU A C 1
ATOM 634 O O . GLU A 1 79 ? -10.822 -7.380 12.304 1.00 80.62 79 GLU A O 1
ATOM 639 N N . VAL A 1 80 ? -9.348 -6.612 10.797 1.00 81.69 80 VAL A N 1
ATOM 640 C CA . VAL A 1 80 ? -10.178 -5.490 10.327 1.00 81.69 80 VAL A CA 1
ATOM 641 C C . VAL A 1 80 ? -11.482 -5.988 9.703 1.00 81.69 80 VAL A C 1
ATOM 643 O O . VAL A 1 80 ? -12.539 -5.432 9.974 1.00 81.69 80 VAL A O 1
ATOM 646 N N . GLU A 1 81 ? -11.437 -7.055 8.911 1.00 80.50 81 GLU A N 1
ATOM 647 C CA . GLU A 1 81 ? -12.616 -7.630 8.258 1.00 80.50 81 GLU A CA 1
ATOM 648 C C . GLU A 1 81 ? -13.631 -8.147 9.286 1.00 80.50 81 GLU A C 1
ATOM 650 O O . GLU A 1 81 ? -14.811 -7.820 9.198 1.00 80.50 81 GLU A O 1
ATOM 655 N N . LYS A 1 82 ? -13.163 -8.815 10.348 1.00 79.00 82 LYS A N 1
ATOM 656 C CA . LYS A 1 82 ? -14.017 -9.225 11.477 1.00 79.00 82 LYS A CA 1
ATOM 657 C C . LYS A 1 82 ? -14.637 -8.042 12.222 1.00 79.00 82 LYS A C 1
ATOM 659 O O . LYS A 1 82 ? -15.754 -8.152 12.716 1.00 79.00 82 LYS A O 1
ATOM 664 N N . MET A 1 83 ? -13.920 -6.921 12.327 1.00 81.62 83 MET A N 1
ATOM 665 C CA . MET A 1 83 ? -14.455 -5.694 12.935 1.00 81.62 83 MET A CA 1
ATOM 666 C C . MET A 1 83 ? -15.531 -5.044 12.056 1.00 81.62 83 MET A C 1
ATOM 668 O O . MET A 1 83 ? -16.503 -4.510 12.583 1.00 81.62 83 MET A O 1
ATOM 672 N N . VAL A 1 84 ? -15.377 -5.104 10.730 1.00 83.69 84 VAL A N 1
ATOM 673 C CA . VAL A 1 84 ? -16.363 -4.596 9.761 1.00 83.69 84 VAL A CA 1
ATOM 674 C C . VAL A 1 84 ? -17.590 -5.507 9.675 1.00 83.69 84 VAL A C 1
ATOM 676 O O . VAL A 1 84 ? -18.695 -5.018 9.461 1.00 83.69 84 VAL A O 1
ATOM 679 N N . GLU A 1 85 ? -17.417 -6.814 9.871 1.00 83.69 85 GLU A N 1
ATOM 680 C CA . GLU A 1 85 ? -18.498 -7.803 9.816 1.00 83.69 85 GLU A CA 1
ATOM 681 C C . GLU A 1 85 ? -19.495 -7.663 10.976 1.00 83.69 85 GLU A C 1
ATOM 683 O O . GLU A 1 85 ? -20.682 -7.937 10.805 1.00 83.69 85 GLU A O 1
ATOM 688 N N . ASN A 1 86 ? -19.049 -7.179 12.140 1.00 87.25 86 ASN A N 1
ATOM 689 C CA . ASN A 1 86 ? -19.943 -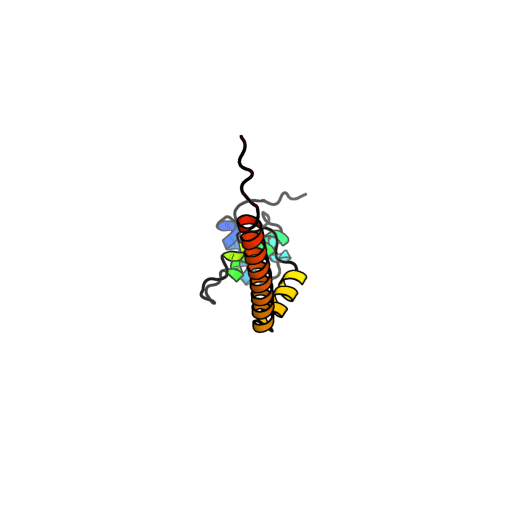6.888 13.260 1.00 87.25 86 ASN A CA 1
ATOM 690 C C . ASN A 1 86 ? -19.599 -5.562 13.969 1.00 87.25 86 ASN A C 1
ATOM 692 O O . ASN A 1 86 ? -19.029 -5.567 15.066 1.00 87.25 86 ASN A O 1
ATOM 696 N N . PRO A 1 87 ? -19.982 -4.415 13.379 1.00 83.50 87 PRO A N 1
ATOM 697 C CA . PRO A 1 87 ? -19.694 -3.094 13.938 1.00 83.50 87 PRO A CA 1
ATOM 698 C C . PRO A 1 87 ? -20.323 -2.879 15.321 1.00 83.50 87 PRO A C 1
ATOM 700 O O . PRO A 1 87 ? -19.717 -2.243 16.180 1.00 83.50 87 PRO A O 1
ATOM 703 N N . GLN A 1 88 ? -21.491 -3.478 15.574 1.00 89.00 88 GLN A N 1
ATOM 704 C CA . GLN A 1 88 ? -22.216 -3.337 16.842 1.00 89.00 88 GLN A CA 1
ATOM 705 C C . GLN A 1 88 ? -21.446 -3.936 18.022 1.00 89.00 88 GLN A C 1
ATOM 707 O O . GLN A 1 88 ? -21.481 -3.409 19.129 1.00 89.00 88 GLN A O 1
ATOM 712 N N . GLU A 1 89 ? -20.717 -5.029 17.801 1.00 87.31 89 GLU A N 1
ATOM 713 C CA . GLU A 1 89 ? -19.873 -5.635 18.834 1.00 87.31 89 GLU A CA 1
ATOM 714 C C . GLU A 1 89 ? -18.664 -4.753 19.168 1.00 87.31 89 GLU A C 1
ATOM 716 O O . GLU A 1 89 ? -18.255 -4.655 20.327 1.00 87.31 89 GLU A O 1
ATOM 721 N N . VAL A 1 90 ? -18.101 -4.078 18.162 1.00 88.44 90 VAL A N 1
ATOM 722 C CA . VAL A 1 90 ? -17.029 -3.097 18.370 1.00 88.44 90 VAL A CA 1
ATOM 723 C C . VAL A 1 90 ? -17.554 -1.920 19.190 1.00 88.44 90 VAL A C 1
ATOM 725 O O . VAL A 1 90 ? -16.934 -1.559 20.191 1.00 88.44 90 VAL A O 1
ATOM 728 N N . GLU A 1 91 ? -18.711 -1.375 18.817 1.00 87.56 91 GLU A N 1
ATOM 729 C CA . GLU A 1 91 ? -19.387 -0.294 19.543 1.00 87.56 91 GLU A CA 1
ATOM 730 C C . GLU A 1 91 ? -19.690 -0.695 20.993 1.00 87.56 91 GLU A C 1
ATOM 732 O O . GLU A 1 91 ? -19.271 -0.002 21.920 1.00 87.56 91 GLU A O 1
ATOM 737 N N . ARG A 1 92 ? -20.280 -1.875 21.214 1.00 91.94 92 ARG A N 1
ATOM 738 C CA . ARG A 1 92 ? -20.574 -2.417 22.551 1.00 91.94 92 ARG A CA 1
ATOM 739 C C . ARG A 1 92 ? -19.325 -2.497 23.432 1.00 91.94 92 ARG A C 1
ATOM 741 O O . ARG A 1 92 ? -19.348 -2.103 24.597 1.00 91.94 92 ARG A O 1
ATOM 748 N N . ARG A 1 93 ? -18.201 -2.985 22.894 1.00 89.88 93 ARG A N 1
ATOM 749 C CA . ARG A 1 93 ? -16.927 -3.064 23.637 1.00 89.88 93 ARG A CA 1
ATOM 750 C C . ARG A 1 93 ? -16.383 -1.687 24.008 1.00 89.88 93 ARG A C 1
ATOM 752 O O . ARG A 1 93 ? -15.793 -1.527 25.084 1.00 89.88 93 ARG A O 1
ATOM 759 N N . VAL A 1 94 ? -16.538 -0.708 23.118 1.00 92.69 94 VAL A N 1
ATOM 760 C CA . VAL A 1 94 ? -16.155 0.683 23.383 1.00 92.69 94 VAL A CA 1
ATOM 761 C C . VAL A 1 94 ? -17.021 1.254 24.502 1.00 92.69 94 VAL A C 1
ATOM 763 O O . VAL A 1 94 ? -16.474 1.789 25.467 1.00 92.69 94 VAL A O 1
ATOM 766 N N . GLU A 1 95 ? -18.337 1.065 24.433 1.00 93.50 95 GLU A N 1
ATOM 767 C CA . GLU A 1 95 ? -19.285 1.530 25.447 1.00 93.50 95 GLU A CA 1
ATOM 768 C C . GLU A 1 95 ? -19.000 0.930 26.827 1.00 93.50 95 GLU A C 1
ATOM 770 O O . GLU A 1 95 ? -18.868 1.668 27.803 1.00 93.50 95 GLU A O 1
ATOM 775 N N . GLU A 1 96 ? -18.786 -0.384 26.924 1.00 95.31 96 GLU A N 1
ATOM 776 C CA . GLU A 1 96 ? -18.436 -1.037 28.194 1.00 95.31 96 GLU A CA 1
ATOM 777 C C . GLU A 1 96 ? -17.133 -0.495 28.789 1.00 95.31 96 GLU A C 1
ATOM 779 O O . GLU A 1 96 ? -16.996 -0.318 30.006 1.00 95.31 96 GLU A O 1
ATOM 784 N N . THR A 1 97 ? -16.150 -0.228 27.929 1.00 95.62 97 THR A N 1
ATOM 785 C CA . THR A 1 97 ? -14.871 0.342 28.356 1.00 95.62 97 THR A CA 1
ATOM 786 C C . THR A 1 97 ? -15.068 1.763 28.871 1.00 95.62 97 THR A C 1
ATOM 788 O O . THR A 1 97 ? -14.548 2.105 29.938 1.00 95.62 97 THR A O 1
ATOM 791 N N . MET A 1 98 ? -15.850 2.576 28.159 1.00 93.81 98 MET A N 1
ATOM 792 C CA . MET A 1 98 ? -16.210 3.924 28.588 1.00 93.81 98 MET A CA 1
ATOM 793 C C . MET A 1 98 ? -16.953 3.915 29.922 1.00 93.81 98 MET A C 1
ATOM 795 O O . MET A 1 98 ? -16.634 4.707 30.806 1.00 93.81 98 MET A O 1
ATOM 799 N N . GLU A 1 99 ? -17.900 3.002 30.113 1.00 94.44 99 GLU A N 1
ATOM 800 C CA . GLU A 1 99 ? -18.678 2.915 31.344 1.00 94.44 99 GLU A CA 1
ATOM 801 C C . GLU A 1 99 ? -17.798 2.533 32.544 1.00 94.44 99 GLU A C 1
ATOM 803 O O . GLU A 1 99 ? -17.867 3.153 33.610 1.00 94.44 99 GLU A O 1
ATOM 808 N N . ARG A 1 100 ? -16.891 1.563 32.362 1.00 95.44 100 ARG A N 1
ATOM 809 C CA . ARG A 1 100 ? -15.895 1.189 33.379 1.00 95.44 100 ARG A CA 1
ATOM 810 C C . ARG A 1 100 ? -14.981 2.352 33.748 1.00 95.44 100 ARG A C 1
ATOM 812 O O . ARG A 1 100 ? -14.677 2.534 34.929 1.00 95.44 100 ARG A O 1
ATOM 819 N N . LEU A 1 101 ? -14.522 3.116 32.757 1.00 94.88 101 LEU A N 1
ATOM 820 C CA . LEU A 1 101 ? -13.684 4.293 32.986 1.00 94.88 101 LEU A CA 1
ATOM 821 C C . LEU A 1 101 ? -14.449 5.377 33.745 1.00 94.88 101 LEU A C 1
ATOM 823 O O . LEU A 1 101 ? -13.919 5.908 34.719 1.00 94.88 101 LEU A O 1
ATOM 827 N N . SER A 1 102 ? -15.698 5.643 33.365 1.00 94.50 102 SER A N 1
ATOM 828 C CA . SER A 1 102 ? -16.573 6.601 34.045 1.00 94.50 102 SER A CA 1
ATOM 829 C C . SER A 1 102 ? -16.832 6.210 35.500 1.00 94.50 102 SER A C 1
ATOM 831 O O . SER A 1 102 ? -16.674 7.043 36.390 1.00 94.50 102 SER A O 1
ATOM 833 N N . ARG A 1 103 ? -17.122 4.931 35.781 1.00 95.31 103 ARG A N 1
ATOM 834 C CA . ARG A 1 103 ? -17.255 4.435 37.163 1.00 95.31 103 ARG A CA 1
ATOM 835 C C . ARG A 1 103 ? -15.984 4.660 37.973 1.00 95.31 103 ARG A C 1
ATOM 837 O O . ARG A 1 103 ? -16.038 5.215 39.066 1.00 95.31 103 ARG A O 1
ATOM 844 N N . ARG A 1 104 ? -14.825 4.292 37.418 1.00 95.19 104 ARG A N 1
ATOM 845 C CA . ARG A 1 104 ? -13.533 4.493 38.089 1.00 95.19 104 ARG A CA 1
ATOM 846 C C . ARG A 1 104 ? -13.244 5.974 38.329 1.00 95.19 104 ARG A C 1
ATOM 848 O O . ARG A 1 104 ? -12.691 6.323 39.369 1.00 95.19 104 ARG A O 1
ATOM 855 N N . HIS A 1 105 ? -13.589 6.836 37.379 1.00 95.12 105 HIS A N 1
ATOM 856 C CA . HIS A 1 105 ? -13.444 8.277 37.532 1.00 95.12 105 HIS A CA 1
ATOM 857 C C . HIS A 1 105 ? -14.276 8.791 38.711 1.00 95.12 105 HIS A C 1
ATOM 859 O O . HIS A 1 105 ? -13.737 9.493 39.566 1.00 95.12 105 HIS A O 1
ATOM 865 N N . GLU A 1 106 ? -15.546 8.393 38.807 1.00 94.62 106 GLU A N 1
ATOM 866 C CA . GLU A 1 106 ? -16.423 8.819 39.900 1.00 94.62 106 GLU A CA 1
ATOM 867 C C . GLU A 1 106 ? -15.938 8.289 41.259 1.00 94.62 106 GLU A C 1
ATOM 869 O O . GLU A 1 106 ? -15.846 9.045 42.224 1.00 94.62 106 GLU A O 1
ATOM 874 N N . GLU A 1 107 ? -15.500 7.028 41.334 1.00 93.38 107 GLU A N 1
ATOM 875 C CA . GLU A 1 107 ? -14.876 6.475 42.544 1.00 93.38 107 GLU A CA 1
ATOM 876 C C . GLU A 1 107 ? -13.649 7.280 42.992 1.00 93.38 107 GLU A C 1
ATOM 878 O O . GLU A 1 107 ? -13.459 7.542 44.183 1.00 93.38 107 GLU A O 1
ATOM 883 N N . LEU A 1 108 ? -12.783 7.655 42.046 1.00 90.69 108 LEU A N 1
ATOM 884 C CA . LEU A 1 108 ? -11.590 8.450 42.332 1.00 90.69 108 LEU A CA 1
ATOM 885 C C . LEU A 1 108 ? -11.954 9.865 42.781 1.00 90.69 108 LEU A C 1
ATOM 887 O O . LEU A 1 108 ? -11.334 10.383 43.710 1.00 90.69 108 LEU A O 1
ATOM 891 N N . LYS A 1 109 ? -12.974 10.469 42.172 1.00 91.69 109 LYS A N 1
ATOM 892 C C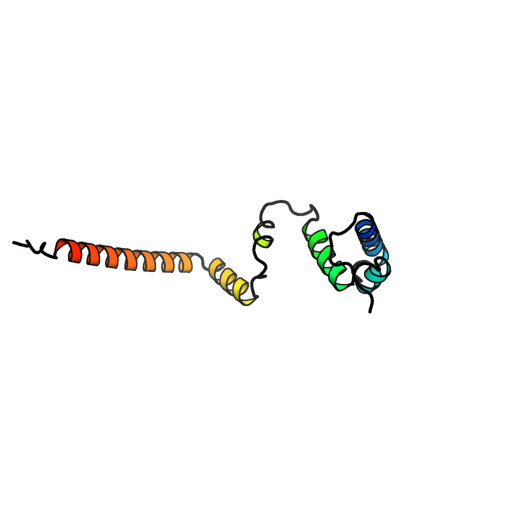A . LYS A 1 109 ? -13.499 11.780 42.553 1.00 91.69 109 LYS A CA 1
ATOM 893 C C . LYS A 1 109 ? -14.036 11.758 43.982 1.00 91.69 109 LYS A C 1
ATOM 895 O O . LYS A 1 109 ? -13.638 12.602 44.782 1.00 91.69 109 LYS A O 1
ATOM 900 N N . ILE A 1 110 ? -14.822 10.740 44.338 1.00 90.12 110 ILE A N 1
ATOM 901 C CA . ILE A 1 110 ? -15.313 10.529 45.706 1.00 90.12 110 ILE A CA 1
ATOM 902 C C . ILE A 1 110 ? -14.138 10.402 46.679 1.00 90.12 110 ILE A C 1
ATOM 904 O O . ILE A 1 110 ? -14.094 11.124 47.673 1.00 90.12 110 ILE A O 1
ATOM 908 N N . LYS A 1 111 ? -13.143 9.557 46.378 1.00 85.69 111 LYS A N 1
ATOM 909 C CA . LYS A 1 111 ? -11.946 9.383 47.224 1.00 85.69 111 LYS A CA 1
ATOM 910 C C . LYS A 1 111 ? -11.167 10.683 47.418 1.00 85.69 111 LYS A C 1
ATOM 912 O O . LYS A 1 111 ? -10.693 10.944 48.520 1.00 85.69 111 LYS A O 1
ATOM 917 N N . LEU A 1 112 ? -11.059 11.507 46.377 1.00 82.25 112 LEU A N 1
ATOM 918 C CA . LEU A 1 112 ? -10.384 12.800 46.452 1.00 82.25 112 LEU A CA 1
ATOM 919 C C . LEU A 1 112 ? -11.166 13.800 47.317 1.00 82.25 112 LEU A C 1
ATOM 921 O O . LEU A 1 112 ? -10.561 14.526 48.100 1.00 82.25 112 LEU A O 1
ATOM 925 N N . THR A 1 113 ? -12.499 13.809 47.217 1.00 80.44 113 THR A N 1
ATOM 926 C CA . THR A 1 113 ? -13.369 14.674 48.036 1.00 80.44 113 THR A CA 1
ATOM 927 C C . THR A 1 113 ? -13.511 14.205 49.484 1.00 80.44 113 THR A C 1
ATOM 929 O O . THR A 1 113 ? -13.677 15.028 50.378 1.00 80.44 113 THR A O 1
ATOM 932 N N . ALA A 1 114 ? -13.421 12.894 49.725 1.00 73.94 114 ALA A N 1
ATOM 933 C CA . ALA A 1 114 ? -13.532 12.279 51.043 1.00 73.94 114 ALA A CA 1
ATOM 934 C C . ALA A 1 114 ? -12.206 12.283 51.814 1.00 73.94 114 ALA A C 1
ATOM 936 O O . ALA A 1 114 ? -12.204 12.030 53.016 1.00 73.94 114 ALA A O 1
ATOM 937 N N . SER A 1 115 ? -11.082 12.567 51.149 1.00 60.47 115 SER A N 1
ATOM 938 C CA . SER A 1 115 ? -9.797 12.738 51.815 1.00 60.47 115 SER A CA 1
ATOM 939 C C . SER A 1 115 ? -9.803 14.090 52.543 1.00 60.47 115 SER A C 1
ATOM 941 O O . SER A 1 115 ? -9.752 15.132 51.882 1.00 60.47 115 SER A O 1
ATOM 943 N N . PRO A 1 116 ? -9.858 14.125 53.889 1.00 62.91 116 PRO A N 1
ATOM 944 C CA . PRO A 1 116 ? -9.839 15.385 54.606 1.00 62.91 116 PRO A CA 1
ATOM 945 C C . PRO A 1 116 ? -8.485 16.036 54.343 1.00 62.91 116 PRO A C 1
ATOM 947 O O . PRO A 1 116 ? -7.438 15.402 54.514 1.00 62.91 116 PRO A O 1
ATOM 950 N N . LYS A 1 117 ? -8.500 17.296 53.891 1.00 62.09 117 LYS A N 1
ATOM 951 C CA . LYS A 1 117 ? -7.296 18.128 53.830 1.00 62.09 117 LYS A CA 1
ATOM 952 C C . LYS A 1 117 ? -6.643 18.037 55.207 1.00 62.09 117 LYS A C 1
ATOM 954 O O . LYS A 1 117 ? -7.218 18.519 56.180 1.00 62.09 117 LYS A O 1
ATOM 959 N N . ARG A 1 118 ? -5.481 17.381 55.304 1.00 59.84 118 ARG A N 1
ATOM 960 C CA . ARG A 1 118 ? -4.637 17.474 56.495 1.00 59.84 118 ARG A CA 1
ATOM 961 C C . ARG A 1 118 ? -4.293 18.951 56.635 1.00 59.84 118 ARG A C 1
ATOM 963 O O . ARG A 1 118 ? -3.481 19.463 55.871 1.00 59.84 118 ARG A O 1
ATOM 970 N N . LEU A 1 119 ? -4.990 19.630 57.541 1.00 56.25 119 LEU A N 1
ATOM 971 C CA . LEU A 1 119 ? -4.592 20.934 58.041 1.00 56.25 119 LEU A CA 1
ATOM 972 C C . LEU A 1 119 ? -3.216 20.720 58.670 1.00 56.25 119 LEU A C 1
ATOM 974 O O . LEU A 1 119 ? -3.085 19.990 59.652 1.00 56.25 119 LEU A O 1
ATOM 978 N N . ILE A 1 120 ? -2.189 21.244 58.009 1.00 55.09 120 ILE A N 1
ATOM 979 C CA . ILE A 1 120 ? -0.842 21.324 58.564 1.00 55.09 120 ILE A CA 1
ATOM 980 C C . ILE A 1 120 ? -0.876 22.512 59.544 1.00 55.09 120 ILE A C 1
ATOM 982 O O . ILE A 1 120 ? -1.354 23.568 59.120 1.00 55.09 120 ILE A O 1
ATOM 986 N N . PRO A 1 121 ? -0.476 22.333 60.820 1.00 64.12 121 PRO A N 1
ATOM 987 C CA . PRO A 1 121 ? -0.410 23.412 61.810 1.00 64.12 121 PRO A CA 1
ATOM 988 C C . PRO A 1 121 ? 0.534 24.546 61.409 1.00 64.12 121 PRO A C 1
ATOM 990 O O . PRO A 1 121 ? 1.553 24.250 60.741 1.00 64.12 121 PRO A O 1
#

Secondary structure (DSSP, 8-state):
------SPPPHHHHHHHHHHHHHHTT-HHHHHHH-TTS-HHHHHHHHHHHHTT-TTS-SS-SGGGGS-S-PPPHHHHHHHHHHHH-HHHHHHHHHHHHHHHHHHHHHHHHHHHHS------

Foldseek 3Di:
DQAADPDDDDPVLVVLLVVCCVPPNLPLCSSCVSVVNDHSVRSVVVVVVVVVPDPPDDDDDPVVVPPDPDPDDPVRVVVVVVCVVCVPVVVVVVVVVVVVVVVVVVVVVCVVVPPPPPPDD

Sequence (121 aa):
MSSFERGRWTKSEHDLFLQGLTLYGRDWKLVSNLIPTRSSAQIRSHAQKYFAKSPSDSSSLSELCLISSDRPSSKFWSEVEKMVENPQEVERRVEETMERLSRRHEELKIKLTASPKRLIP

Organism: NCBI:txid1606541